Protein AF-A0AAW2BX42-F1 (afdb_monomer_lite)

Foldseek 3Di:
DDDDPPDPVDPPQPLVVLLVVLVVLVVCLLVVLVVCCVVVVDDSCCSRVPVSVVVSVVSNVVSVCPVVQAWDFDDDPDDDTDIDDDDDPPDDDDDDD

InterPro domains:
  IPR015590 Aldehyde dehydrogenase domain [PF00171] (18-97)
  IPR016161 Aldehyde/histidinol dehydrogenase [SSF53720] (16-97)
  IPR016162 Aldehyde dehydrogenase, N-terminal [G3DSA:3.40.605.10] (4-97)

pLDDT: mean 89.28, std 16.13, range [37.16, 98.69]

Organism: NCBI:txid425828

Radius of gyration: 19.65 Å; chains: 1; bounding box: 47×26×57 Å

Sequence (97 aa):
MGGTKKRWKTVDSFAGEIYRFADLLEKHRNEVAALETWDNGKPYEQAANVEIPLVIRTFRYYAGWADKINGLTVPADGPYHVQTLHEPIGVAGQLVP

Secondary structure (DSSP, 8-state):
----SSGGGS-TTHHHHHHHHHHHHHHTHHHHHHHHHHHH---HHHIIIIIHHHHHHHHHHHHHHTT-----EE--SSS--EE------S-------

Structure (mmCIF, N/CA/C/O backbone):
data_AF-A0AAW2BX42-F1
#
_entry.id   AF-A0AAW2BX42-F1
#
loop_
_atom_site.group_PDB
_atom_site.id
_atom_site.type_symbol
_atom_site.label_atom_id
_atom_site.label_alt_id
_atom_site.label_comp_id
_atom_site.label_asym_id
_atom_site.label_entity_id
_atom_site.label_seq_id
_atom_site.pdbx_PDB_ins_code
_atom_site.Cartn_x
_atom_site.Cartn_y
_atom_site.Cartn_z
_atom_site.occupancy
_atom_site.B_iso_or_equiv
_atom_site.auth_seq_id
_atom_site.auth_comp_id
_atom_site.auth_asym_id
_atom_site.auth_atom_id
_atom_site.pdbx_PDB_model_num
ATOM 1 N N . MET A 1 1 ? -30.895 -5.164 -13.348 1.00 37.16 1 MET A N 1
ATOM 2 C CA . MET A 1 1 ? -29.454 -4.858 -13.483 1.00 37.16 1 MET A CA 1
ATOM 3 C C . MET A 1 1 ? -28.964 -4.323 -12.148 1.00 37.16 1 MET A C 1
ATOM 5 O O . MET A 1 1 ? -29.109 -3.140 -11.879 1.00 37.16 1 MET A O 1
ATOM 9 N N . GLY A 1 2 ? -28.535 -5.204 -11.246 1.00 39.00 2 GLY A N 1
ATOM 10 C CA . GLY A 1 2 ? -28.281 -4.839 -9.855 1.00 39.00 2 GLY A CA 1
ATOM 11 C C . GLY A 1 2 ? -27.059 -5.549 -9.293 1.00 39.00 2 GLY A C 1
ATOM 12 O O . GLY A 1 2 ? -26.905 -6.747 -9.493 1.00 39.00 2 GLY A O 1
ATOM 13 N N . GLY A 1 3 ? -26.245 -4.792 -8.553 1.00 44.50 3 GLY A N 1
ATOM 14 C CA . GLY A 1 3 ? -25.411 -5.330 -7.479 1.00 44.50 3 GLY A CA 1
ATOM 15 C C . GLY A 1 3 ? -23.901 -5.382 -7.715 1.00 44.50 3 GLY A C 1
ATOM 16 O O . GLY A 1 3 ? -23.346 -6.464 -7.812 1.00 44.50 3 GLY A O 1
ATOM 17 N N . THR A 1 4 ? -23.203 -4.242 -7.654 1.00 46.78 4 THR A N 1
ATOM 18 C CA . THR A 1 4 ? -21.729 -4.218 -7.454 1.00 46.78 4 THR A CA 1
ATOM 19 C C . THR A 1 4 ? -21.247 -3.248 -6.369 1.00 46.78 4 THR A C 1
ATOM 21 O O . THR A 1 4 ? -20.049 -3.049 -6.210 1.00 46.78 4 THR A O 1
ATOM 24 N N . LYS A 1 5 ? -22.141 -2.672 -5.549 1.00 41.94 5 LYS A N 1
ATOM 25 C CA . LYS A 1 5 ? -21.758 -1.681 -4.516 1.00 41.94 5 LYS A CA 1
ATOM 26 C C . LYS A 1 5 ? -21.518 -2.223 -3.091 1.00 41.94 5 LYS A C 1
ATOM 28 O O . LYS A 1 5 ? -21.162 -1.438 -2.223 1.00 41.94 5 LYS A O 1
ATOM 33 N N . LYS A 1 6 ? -21.683 -3.524 -2.804 1.00 43.28 6 LYS A N 1
ATOM 34 C CA . LYS A 1 6 ? -21.682 -4.038 -1.407 1.00 43.28 6 LYS A CA 1
ATOM 35 C C . LYS A 1 6 ? -20.369 -4.636 -0.872 1.00 43.28 6 LYS A C 1
ATOM 37 O O . LYS A 1 6 ? -20.278 -4.844 0.332 1.00 43.28 6 LYS A O 1
ATOM 42 N N . ARG A 1 7 ? -19.353 -4.896 -1.704 1.00 53.81 7 ARG A N 1
ATOM 43 C CA . ARG A 1 7 ? -18.226 -5.773 -1.313 1.00 53.81 7 ARG A CA 1
ATOM 44 C C . ARG A 1 7 ? -17.228 -5.160 -0.314 1.00 53.81 7 ARG A C 1
ATOM 46 O O . ARG A 1 7 ? -16.640 -5.891 0.464 1.00 53.81 7 ARG A O 1
ATOM 53 N N . TRP A 1 8 ? -17.066 -3.837 -0.284 1.00 60.03 8 TRP A N 1
ATOM 54 C CA . TRP A 1 8 ? -15.987 -3.181 0.479 1.00 60.03 8 TRP A CA 1
ATOM 55 C C . TRP A 1 8 ? -16.254 -3.000 1.981 1.00 60.03 8 TRP A C 1
ATOM 57 O O . TRP A 1 8 ? -15.313 -2.803 2.734 1.00 60.03 8 TRP A O 1
ATOM 67 N N . LYS A 1 9 ? -17.513 -3.081 2.437 1.00 54.09 9 LYS A N 1
ATOM 68 C CA . LYS A 1 9 ? -17.863 -2.897 3.862 1.00 54.09 9 LYS A CA 1
ATOM 69 C C . LYS A 1 9 ? -17.762 -4.173 4.712 1.00 54.09 9 LYS A C 1
ATOM 71 O O . LYS A 1 9 ? -17.962 -4.097 5.913 1.00 54.09 9 LYS A O 1
ATOM 76 N N . THR A 1 10 ? -17.543 -5.335 4.093 1.00 52.66 10 THR A N 1
ATOM 77 C CA . THR A 1 10 ? -17.665 -6.666 4.735 1.00 52.66 10 THR A CA 1
ATOM 78 C C . THR A 1 10 ? -16.480 -7.588 4.440 1.00 52.66 10 THR A C 1
ATOM 80 O O . THR A 1 10 ? -16.571 -8.793 4.638 1.00 52.66 10 THR A O 1
ATOM 83 N N . VAL A 1 11 ? -15.366 -7.050 3.935 1.00 54.41 11 VAL A N 1
ATOM 84 C CA . VAL A 1 11 ? -14.167 -7.858 3.695 1.00 54.41 11 VAL A CA 1
ATOM 85 C C . VAL A 1 11 ? -13.350 -7.974 4.974 1.00 54.41 11 VAL A C 1
ATOM 87 O O . VAL A 1 11 ? -12.524 -7.116 5.267 1.00 54.41 11 VAL A O 1
ATOM 90 N N . ASP A 1 12 ? -13.513 -9.100 5.664 1.00 55.50 12 ASP A N 1
ATOM 91 C CA . ASP A 1 12 ? -12.586 -9.570 6.704 1.00 55.50 12 ASP A CA 1
ATOM 92 C C . ASP A 1 12 ? -11.143 -9.749 6.165 1.00 55.50 12 ASP A C 1
ATOM 94 O O . ASP A 1 12 ? -10.200 -9.916 6.932 1.00 55.50 12 ASP A O 1
ATOM 98 N N . SER A 1 13 ? -10.937 -9.691 4.838 1.00 63.62 13 SER A N 1
ATOM 99 C CA . SER A 1 13 ? -9.656 -9.937 4.159 1.00 63.62 13 SER A CA 1
ATOM 100 C C . SER A 1 13 ? -9.065 -8.740 3.392 1.00 63.62 13 SER A C 1
ATOM 102 O O . SER A 1 13 ? -8.274 -8.953 2.471 1.00 63.62 13 SER A O 1
ATOM 104 N N . PHE A 1 14 ? -9.386 -7.484 3.740 1.00 78.31 14 PHE A N 1
ATOM 105 C CA . PHE A 1 14 ? -8.821 -6.309 3.039 1.00 78.31 14 PHE A CA 1
ATOM 106 C C . PHE A 1 14 ? -7.278 -6.331 2.973 1.00 78.31 14 PHE A C 1
ATOM 108 O O . PHE A 1 14 ? -6.699 -6.050 1.924 1.00 78.31 14 PHE A O 1
ATOM 115 N N . ALA A 1 15 ? -6.617 -6.781 4.045 1.00 88.38 15 ALA A N 1
ATOM 116 C CA . ALA A 1 15 ? -5.172 -7.023 4.069 1.00 88.38 15 ALA A CA 1
ATOM 117 C C . ALA A 1 15 ? -4.711 -8.012 2.979 1.00 88.38 15 ALA A C 1
ATOM 119 O O . ALA A 1 15 ? -3.714 -7.775 2.299 1.00 88.38 15 ALA A O 1
ATOM 120 N N . GLY A 1 16 ? -5.455 -9.105 2.783 1.00 91.06 16 GLY A N 1
ATOM 121 C CA . GLY A 1 16 ? -5.142 -10.151 1.808 1.00 91.06 16 GLY A CA 1
ATOM 122 C C . GLY A 1 16 ? -5.169 -9.650 0.365 1.00 91.06 16 GLY A C 1
ATOM 123 O O . GLY A 1 16 ? -4.305 -10.019 -0.426 1.00 91.06 16 GLY A O 1
ATOM 124 N N . GLU A 1 17 ? -6.101 -8.757 0.027 1.00 92.19 17 GLU A N 1
ATOM 125 C CA . GLU A 1 17 ? -6.156 -8.157 -1.313 1.00 92.19 17 GLU A CA 1
ATOM 126 C C . GLU A 1 17 ? -4.983 -7.199 -1.567 1.00 92.19 17 GLU A C 1
ATOM 128 O O . GLU A 1 17 ? -4.428 -7.188 -2.666 1.00 92.19 17 GLU A O 1
ATOM 133 N N . ILE A 1 18 ? -4.544 -6.441 -0.553 1.00 95.12 18 ILE A N 1
ATOM 134 C CA . ILE A 1 18 ? -3.357 -5.581 -0.681 1.00 95.12 18 ILE A CA 1
ATOM 135 C C . ILE A 1 18 ? -2.083 -6.432 -0.802 1.00 95.12 18 ILE A C 1
ATOM 137 O O . ILE A 1 18 ? -1.225 -6.131 -1.633 1.00 95.12 18 ILE A O 1
ATOM 141 N N . TYR A 1 19 ? -1.961 -7.521 -0.033 1.00 96.56 19 TYR A N 1
ATOM 142 C CA . TYR A 1 19 ? -0.844 -8.458 -0.191 1.00 96.56 19 TYR A CA 1
ATOM 143 C C . TYR A 1 19 ? -0.814 -9.069 -1.590 1.00 96.56 19 TYR A C 1
ATOM 145 O O . TYR A 1 19 ? 0.228 -9.047 -2.243 1.00 96.56 19 TYR A O 1
ATOM 153 N N . ARG A 1 20 ? -1.968 -9.516 -2.093 1.00 96.38 20 ARG A N 1
ATOM 154 C CA . ARG A 1 20 ? -2.096 -10.038 -3.454 1.00 96.38 20 ARG A CA 1
ATOM 155 C C . ARG A 1 20 ? -1.710 -8.999 -4.508 1.00 96.38 20 ARG A C 1
ATOM 157 O O . ARG A 1 20 ? -1.069 -9.351 -5.496 1.00 96.38 20 ARG A O 1
ATOM 164 N N . PHE A 1 21 ? -2.083 -7.733 -4.321 1.00 97.19 21 PHE A N 1
ATOM 165 C CA . PHE A 1 21 ? -1.662 -6.650 -5.210 1.00 97.19 21 PHE A CA 1
ATOM 166 C C . PHE A 1 21 ? -0.136 -6.490 -5.220 1.00 97.19 21 PHE A C 1
ATOM 168 O O . PHE A 1 21 ? 0.460 -6.423 -6.293 1.00 97.19 21 PHE A O 1
ATOM 175 N N . ALA A 1 22 ? 0.503 -6.497 -4.048 1.00 98.25 22 ALA A N 1
ATOM 176 C CA . ALA A 1 22 ? 1.959 -6.425 -3.948 1.00 98.25 22 ALA A CA 1
ATOM 177 C C . ALA A 1 22 ? 2.653 -7.625 -4.619 1.00 98.25 22 ALA A C 1
ATOM 179 O O . ALA A 1 22 ? 3.648 -7.431 -5.314 1.00 98.25 22 ALA A O 1
ATOM 180 N N . ASP A 1 23 ? 2.111 -8.839 -4.473 1.00 98.44 23 ASP A N 1
ATOM 181 C CA . ASP A 1 23 ? 2.638 -10.044 -5.130 1.00 98.44 23 ASP A CA 1
ATOM 182 C C . ASP A 1 23 ? 2.544 -9.953 -6.661 1.00 98.44 23 ASP A C 1
ATOM 184 O O . ASP A 1 23 ? 3.468 -10.344 -7.376 1.00 98.44 23 ASP A O 1
ATOM 188 N N . LEU A 1 24 ? 1.440 -9.410 -7.186 1.00 98.50 24 LEU A N 1
ATOM 189 C CA . LEU A 1 24 ? 1.282 -9.175 -8.622 1.00 98.50 24 LEU A CA 1
ATOM 190 C C . LEU A 1 24 ? 2.242 -8.093 -9.122 1.00 98.50 24 LEU A C 1
ATOM 192 O O . LEU A 1 24 ? 2.869 -8.273 -10.164 1.00 98.50 24 LEU A O 1
ATOM 196 N N . LEU A 1 25 ? 2.402 -7.002 -8.373 1.00 98.12 25 LEU A N 1
ATOM 197 C CA . LEU A 1 25 ? 3.345 -5.945 -8.722 1.00 98.12 25 LEU A CA 1
ATOM 198 C C . LEU A 1 25 ? 4.785 -6.475 -8.764 1.00 98.12 25 LEU A C 1
ATOM 200 O O . LEU A 1 25 ? 5.527 -6.180 -9.696 1.00 98.12 25 LEU A O 1
ATOM 204 N N . GLU A 1 26 ? 5.161 -7.312 -7.797 1.00 98.38 26 GLU A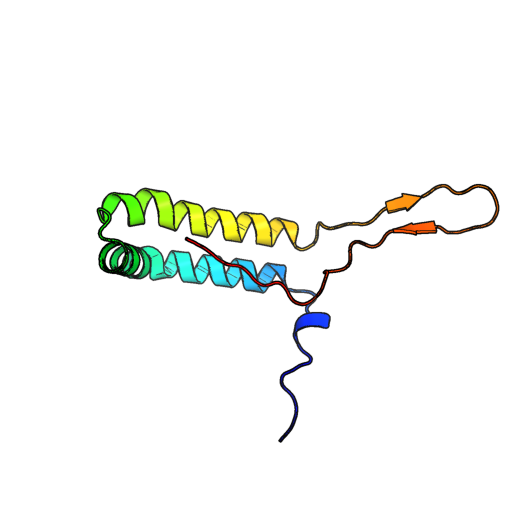 N 1
ATOM 205 C CA . GLU A 1 26 ? 6.471 -7.960 -7.752 1.00 98.38 26 GLU A CA 1
ATOM 206 C C . GLU A 1 26 ? 6.678 -8.938 -8.913 1.00 98.38 26 GLU A C 1
ATOM 208 O O . GLU A 1 26 ? 7.726 -8.910 -9.563 1.00 98.38 26 GLU A O 1
ATOM 213 N N . LYS A 1 27 ? 5.663 -9.749 -9.234 1.00 98.69 27 LYS A N 1
ATOM 214 C CA . LYS A 1 27 ? 5.684 -10.656 -10.389 1.00 98.69 27 LYS A CA 1
ATOM 215 C C . LYS A 1 27 ? 5.921 -9.909 -11.708 1.00 98.69 27 LYS A C 1
ATOM 217 O O . LYS A 1 27 ? 6.636 -10.418 -12.566 1.00 98.69 27 LYS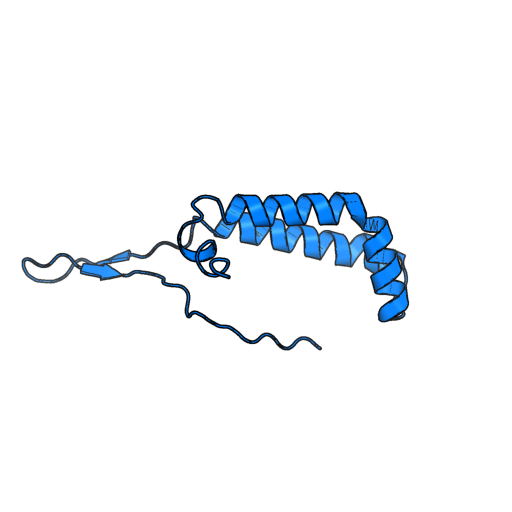 A O 1
ATOM 222 N N . HIS A 1 28 ? 5.341 -8.719 -11.859 1.00 98.44 28 HIS A N 1
ATOM 223 C CA . HIS A 1 28 ? 5.408 -7.906 -13.079 1.00 98.44 28 HIS A CA 1
ATOM 224 C C . HIS A 1 28 ? 6.432 -6.757 -13.002 1.00 98.44 28 HIS A C 1
ATOM 226 O O . HIS A 1 28 ? 6.435 -5.867 -13.850 1.00 98.44 28 HIS A O 1
ATOM 232 N N . ARG A 1 29 ? 7.342 -6.765 -12.017 1.00 98.00 29 ARG A N 1
ATOM 233 C CA . ARG A 1 29 ? 8.202 -5.613 -11.682 1.00 98.00 29 ARG A CA 1
ATOM 234 C C . ARG A 1 29 ? 9.002 -5.025 -12.852 1.00 98.00 29 ARG A C 1
ATOM 236 O O . ARG A 1 29 ? 9.158 -3.813 -12.919 1.00 98.00 29 ARG A O 1
ATOM 243 N N . ASN A 1 30 ? 9.491 -5.861 -13.771 1.00 97.88 30 ASN A N 1
ATOM 244 C CA . ASN A 1 30 ? 10.296 -5.405 -14.910 1.00 97.88 30 ASN A CA 1
ATOM 245 C C . ASN A 1 30 ? 9.433 -4.669 -15.946 1.00 97.88 30 ASN A C 1
ATOM 247 O O . ASN A 1 30 ? 9.856 -3.658 -16.496 1.00 97.88 30 ASN A O 1
ATOM 251 N N . GLU A 1 31 ? 8.215 -5.162 -16.188 1.00 98.25 31 GLU A N 1
ATOM 252 C CA . GLU A 1 31 ? 7.254 -4.531 -17.100 1.00 98.25 31 GLU A CA 1
ATOM 253 C C . GLU A 1 31 ? 6.819 -3.174 -16.544 1.00 98.25 31 GLU A C 1
ATOM 255 O O . GLU A 1 31 ? 6.831 -2.178 -17.263 1.00 98.25 31 GLU A O 1
ATOM 260 N N . VAL A 1 32 ? 6.515 -3.111 -15.243 1.00 98.12 32 VAL A N 1
ATOM 261 C CA . VAL A 1 32 ? 6.131 -1.853 -14.589 1.00 98.12 32 VAL A CA 1
ATOM 262 C C . VAL A 1 32 ? 7.295 -0.860 -14.557 1.00 98.12 32 VAL A C 1
ATOM 264 O O . VAL A 1 32 ? 7.085 0.311 -14.847 1.00 98.12 32 VAL A O 1
ATOM 267 N N . ALA A 1 33 ? 8.526 -1.306 -14.289 1.00 98.31 33 ALA A N 1
ATOM 268 C CA . ALA A 1 33 ? 9.703 -0.435 -14.341 1.00 98.31 33 ALA A CA 1
ATOM 269 C C . ALA A 1 33 ? 9.953 0.133 -15.749 1.00 98.31 33 ALA A C 1
ATOM 271 O O . ALA A 1 33 ? 10.299 1.303 -15.888 1.00 98.31 33 ALA A O 1
ATOM 272 N N . ALA A 1 34 ? 9.755 -0.671 -16.799 1.00 98.31 34 ALA A N 1
ATOM 273 C CA . ALA A 1 34 ? 9.888 -0.205 -18.177 1.00 98.31 34 ALA A CA 1
ATOM 274 C C . ALA A 1 34 ? 8.826 0.848 -18.526 1.00 98.31 34 ALA A C 1
ATOM 276 O O . ALA A 1 34 ? 9.162 1.878 -19.109 1.00 98.31 34 ALA A O 1
ATOM 277 N N . LEU A 1 35 ? 7.570 0.615 -18.127 1.00 97.94 35 LEU A N 1
ATOM 278 C CA . LEU A 1 35 ? 6.480 1.577 -18.306 1.00 97.94 35 LEU A CA 1
ATOM 279 C C . LEU A 1 35 ? 6.754 2.887 -17.561 1.00 97.94 35 LEU A C 1
ATOM 281 O O . LEU A 1 35 ? 6.627 3.952 -18.153 1.00 97.94 35 LEU A O 1
ATOM 285 N N . GLU A 1 36 ? 7.200 2.809 -16.307 1.00 97.06 36 GLU A N 1
ATOM 286 C CA . GLU A 1 36 ? 7.558 3.978 -15.497 1.00 97.06 36 GLU A CA 1
ATOM 287 C C . GLU A 1 36 ? 8.677 4.799 -16.154 1.00 97.06 36 GLU A C 1
ATOM 289 O O . GLU A 1 36 ? 8.615 6.026 -16.206 1.00 97.06 36 GLU A O 1
ATOM 294 N N . THR A 1 37 ? 9.689 4.130 -16.709 1.00 98.00 37 THR A N 1
ATOM 295 C CA . THR A 1 37 ? 10.763 4.780 -17.469 1.00 98.00 37 THR A CA 1
ATOM 296 C C . THR A 1 37 ? 10.267 5.427 -18.755 1.00 98.00 37 THR A C 1
ATOM 298 O O . THR A 1 37 ? 10.725 6.519 -19.087 1.00 98.00 37 THR A O 1
ATOM 301 N N . TRP A 1 38 ? 9.355 4.790 -19.487 1.00 97.56 38 TRP A N 1
ATOM 302 C CA . TRP A 1 38 ? 8.812 5.359 -20.722 1.00 97.56 38 TRP A CA 1
ATOM 303 C C . TRP A 1 38 ? 7.916 6.565 -20.475 1.00 97.56 38 TRP A C 1
ATOM 305 O O . TRP A 1 38 ? 7.983 7.519 -21.245 1.00 97.56 38 TRP A O 1
ATOM 315 N N . ASP A 1 39 ? 7.116 6.532 -19.414 1.00 95.81 39 ASP A N 1
ATOM 316 C CA . ASP A 1 39 ? 6.184 7.608 -19.084 1.00 95.81 39 ASP A CA 1
ATOM 317 C C . ASP A 1 39 ? 6.903 8.815 -18.459 1.00 95.81 39 ASP A C 1
ATOM 319 O O . ASP A 1 39 ? 6.713 9.953 -18.882 1.00 95.81 39 ASP A O 1
ATOM 323 N N . ASN A 1 40 ? 7.811 8.574 -17.505 1.00 93.00 40 ASN A N 1
ATOM 324 C CA . ASN A 1 40 ? 8.491 9.642 -16.762 1.00 93.00 40 ASN A CA 1
ATOM 325 C C . ASN A 1 40 ? 9.870 10.035 -17.319 1.00 93.00 40 ASN A C 1
ATOM 327 O O . ASN A 1 40 ? 10.463 11.014 -16.865 1.00 93.00 40 ASN A O 1
ATOM 331 N N . GLY A 1 41 ? 10.442 9.262 -18.246 1.00 94.75 41 GLY A N 1
ATOM 332 C CA . GLY A 1 41 ? 11.769 9.521 -18.823 1.00 94.75 41 GLY A CA 1
ATOM 333 C C . GLY A 1 41 ? 12.955 9.251 -17.884 1.00 94.75 41 GLY A C 1
ATOM 334 O O . GLY A 1 41 ? 14.088 9.624 -18.199 1.00 94.75 41 GLY A O 1
ATOM 335 N N . LYS A 1 42 ? 12.730 8.612 -16.729 1.00 95.38 42 LYS A N 1
ATOM 336 C CA . LYS A 1 42 ? 13.787 8.283 -15.756 1.00 95.38 42 LYS A CA 1
ATOM 337 C C . LYS A 1 42 ? 14.601 7.052 -16.183 1.00 95.38 42 LYS A C 1
ATOM 339 O O . LYS A 1 42 ? 14.049 6.162 -16.832 1.00 95.38 42 LYS A O 1
ATOM 344 N N . PRO A 1 43 ? 15.880 6.920 -15.780 1.00 98.06 43 PRO A N 1
ATOM 345 C CA . PRO A 1 43 ? 16.667 5.725 -16.079 1.00 98.06 43 PRO A CA 1
ATOM 346 C C . PRO A 1 43 ? 15.996 4.441 -15.572 1.00 98.06 43 PRO A C 1
ATOM 348 O O . PRO A 1 43 ? 15.537 4.393 -14.431 1.00 98.06 43 PRO A O 1
ATOM 351 N N . TYR A 1 44 ? 16.006 3.382 -16.388 1.00 98.12 44 TYR A N 1
ATOM 352 C CA . TYR A 1 44 ? 15.411 2.086 -16.028 1.00 98.12 44 TYR A CA 1
ATOM 353 C C . TYR A 1 44 ? 15.941 1.540 -14.701 1.00 98.12 44 TYR A C 1
ATOM 355 O O . TYR A 1 44 ? 15.166 1.084 -13.868 1.00 98.12 44 TYR A O 1
ATOM 363 N N . GLU A 1 45 ? 17.247 1.659 -14.456 1.00 98.06 45 GLU A N 1
ATOM 364 C CA . GLU A 1 45 ? 17.865 1.205 -13.206 1.00 98.06 45 GLU A CA 1
ATOM 365 C C . GLU A 1 45 ? 17.302 1.925 -11.970 1.00 98.06 45 GLU A C 1
ATOM 367 O O . GLU A 1 45 ? 17.194 1.318 -10.905 1.00 98.06 45 GLU A O 1
ATOM 372 N N . GLN A 1 46 ? 16.904 3.197 -12.096 1.00 98.12 46 GLN A N 1
ATOM 373 C CA . GLN A 1 46 ? 16.257 3.928 -11.004 1.00 98.12 46 GLN A CA 1
ATOM 374 C C . GLN A 1 46 ? 14.851 3.373 -10.740 1.00 98.12 46 GLN A C 1
ATOM 376 O O . GLN A 1 46 ? 14.521 3.064 -9.593 1.00 98.12 46 GLN A O 1
ATOM 381 N N . ALA A 1 47 ? 14.045 3.194 -11.790 1.00 98.00 47 ALA A N 1
ATOM 382 C CA . ALA A 1 47 ? 12.706 2.623 -11.665 1.00 98.00 47 ALA A CA 1
ATOM 383 C C . ALA A 1 47 ? 12.764 1.195 -11.083 1.00 98.00 47 ALA A C 1
ATOM 385 O O . ALA A 1 47 ? 12.119 0.890 -10.078 1.00 98.00 47 ALA A O 1
ATOM 386 N N . ALA A 1 48 ? 13.596 0.332 -11.669 1.00 98.00 48 ALA A N 1
ATOM 387 C CA . ALA A 1 48 ? 13.667 -1.092 -11.361 1.00 98.00 48 ALA A CA 1
ATOM 388 C C . ALA A 1 48 ? 14.272 -1.402 -9.985 1.00 98.00 48 ALA A C 1
ATOM 390 O O . ALA A 1 48 ? 13.780 -2.299 -9.297 1.00 98.00 48 ALA A O 1
ATOM 391 N N . ASN A 1 49 ? 15.318 -0.679 -9.568 1.00 98.00 49 ASN A N 1
ATOM 392 C CA . ASN A 1 49 ? 16.064 -1.027 -8.352 1.00 98.00 49 ASN A CA 1
ATOM 393 C C . ASN A 1 49 ? 15.697 -0.177 -7.133 1.00 98.00 49 ASN A C 1
ATOM 395 O O . ASN A 1 49 ? 16.036 -0.559 -6.012 1.00 98.00 49 ASN A O 1
ATOM 399 N N . VAL A 1 50 ? 15.017 0.957 -7.321 1.00 97.94 50 VAL A N 1
ATOM 400 C CA . VAL A 1 50 ? 14.681 1.871 -6.220 1.00 97.94 50 VAL A CA 1
ATOM 401 C C . VAL A 1 50 ? 13.175 2.000 -6.062 1.00 97.94 50 VAL A C 1
ATOM 403 O O . VAL A 1 50 ? 12.631 1.655 -5.012 1.00 97.94 50 VAL A O 1
ATOM 406 N N . GLU A 1 51 ? 12.489 2.467 -7.099 1.00 97.50 51 GLU A N 1
ATOM 407 C CA . GLU A 1 51 ? 11.097 2.901 -6.984 1.00 97.50 51 GLU A CA 1
ATOM 408 C C . GLU A 1 51 ? 10.120 1.728 -6.926 1.00 97.50 51 GLU A C 1
ATOM 410 O O . GLU A 1 51 ? 9.353 1.628 -5.970 1.00 97.50 51 GLU A O 1
ATOM 415 N N . ILE A 1 52 ? 10.180 0.786 -7.873 1.00 98.12 52 ILE A N 1
ATOM 416 C CA . ILE A 1 52 ? 9.292 -0.386 -7.860 1.00 98.12 52 ILE A CA 1
ATOM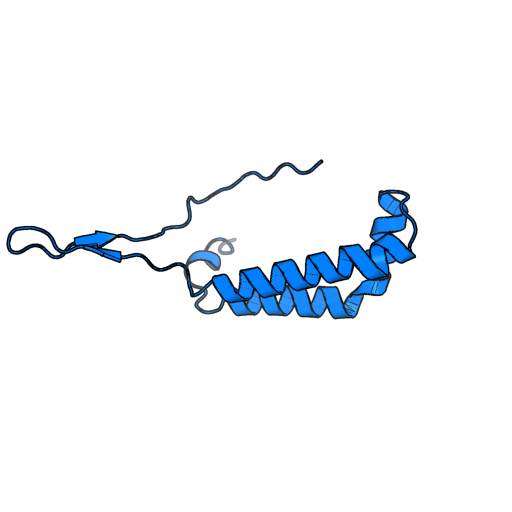 417 C C . ILE A 1 52 ? 9.463 -1.215 -6.572 1.00 98.12 52 ILE A C 1
ATOM 419 O O . ILE A 1 52 ? 8.452 -1.528 -5.931 1.00 98.12 52 ILE A O 1
ATOM 423 N N . PRO A 1 53 ? 10.691 -1.500 -6.088 1.00 98.38 53 PRO A N 1
ATOM 424 C CA . PRO A 1 53 ? 10.877 -2.132 -4.784 1.00 98.38 53 PRO A CA 1
ATOM 425 C C . PRO A 1 53 ? 10.300 -1.316 -3.619 1.00 98.38 53 PRO A C 1
ATOM 427 O O . PRO A 1 53 ? 9.764 -1.889 -2.666 1.00 98.38 53 PRO A O 1
ATOM 430 N N . LEU A 1 54 ? 10.383 0.018 -3.662 1.00 98.31 54 LEU A N 1
ATOM 431 C CA . LEU A 1 54 ? 9.791 0.884 -2.641 1.00 98.31 54 LEU A CA 1
ATOM 432 C C . LEU A 1 54 ? 8.259 0.808 -2.649 1.00 98.31 54 LEU A C 1
ATOM 434 O O . LEU A 1 54 ? 7.658 0.689 -1.578 1.00 98.31 54 LEU A O 1
ATOM 438 N N . VAL A 1 55 ? 7.631 0.816 -3.825 1.00 98.00 55 VAL A N 1
ATOM 439 C CA . VAL A 1 55 ? 6.173 0.707 -3.972 1.00 98.00 55 VAL A CA 1
ATOM 440 C C . VAL A 1 55 ? 5.683 -0.639 -3.436 1.00 98.00 55 VAL A C 1
ATOM 442 O O . VAL A 1 55 ? 4.781 -0.669 -2.598 1.00 98.00 55 VAL A O 1
ATOM 445 N N . ILE A 1 56 ? 6.327 -1.748 -3.820 1.00 98.62 56 ILE A N 1
ATOM 446 C CA . ILE A 1 56 ? 5.986 -3.093 -3.321 1.00 98.62 56 ILE A CA 1
ATOM 447 C C . ILE A 1 56 ? 6.052 -3.133 -1.790 1.00 98.62 56 ILE A C 1
ATOM 449 O O . ILE A 1 56 ? 5.102 -3.569 -1.134 1.00 98.62 56 ILE A O 1
ATOM 453 N N . ARG A 1 57 ? 7.147 -2.636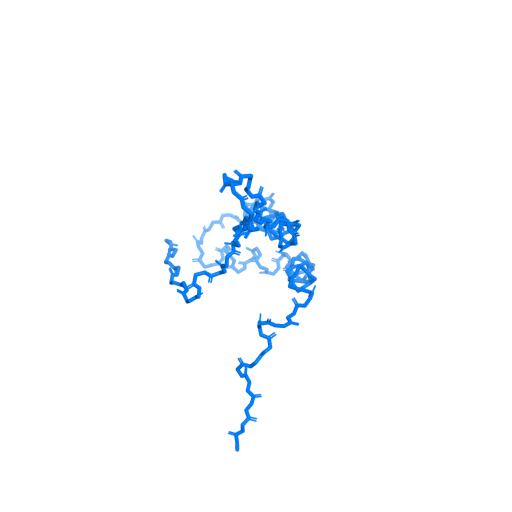 -1.195 1.00 98.38 57 ARG A N 1
ATOM 454 C CA . ARG A 1 57 ? 7.292 -2.590 0.269 1.00 98.38 57 ARG A CA 1
ATOM 455 C C . ARG A 1 57 ? 6.224 -1.726 0.930 1.00 98.38 57 ARG A C 1
ATOM 457 O O . ARG A 1 57 ? 5.695 -2.122 1.964 1.00 98.38 57 ARG A O 1
ATOM 464 N N . THR A 1 58 ? 5.886 -0.588 0.332 1.00 98.38 58 THR A N 1
ATOM 465 C CA . THR A 1 58 ? 4.851 0.321 0.840 1.00 98.38 58 THR A CA 1
ATOM 466 C C . THR A 1 58 ? 3.495 -0.376 0.918 1.00 98.38 58 THR A C 1
ATOM 468 O O . THR A 1 58 ? 2.849 -0.347 1.965 1.00 98.38 58 THR A O 1
ATOM 471 N N . PHE A 1 59 ? 3.087 -1.081 -0.139 1.00 98.12 59 PHE A N 1
ATOM 472 C CA . PHE A 1 59 ? 1.832 -1.834 -0.116 1.00 98.12 59 PHE A CA 1
ATOM 473 C C . PHE A 1 59 ? 1.853 -2.973 0.906 1.00 98.12 59 PHE A C 1
ATOM 475 O O . PHE A 1 59 ? 0.894 -3.119 1.660 1.00 98.12 59 PHE A O 1
ATOM 482 N N . ARG A 1 60 ? 2.951 -3.735 1.011 1.00 98.00 60 ARG A N 1
ATOM 483 C CA . ARG A 1 60 ? 3.078 -4.789 2.037 1.00 98.00 60 ARG A CA 1
ATOM 484 C C . ARG A 1 60 ? 3.008 -4.227 3.462 1.00 98.00 60 ARG A C 1
ATOM 486 O O . ARG A 1 60 ? 2.404 -4.854 4.330 1.00 98.00 60 ARG A O 1
ATOM 493 N N . TYR A 1 61 ? 3.595 -3.055 3.700 1.00 97.50 61 TYR A N 1
ATOM 494 C CA . TYR A 1 61 ? 3.534 -2.372 4.991 1.00 97.50 61 TYR A CA 1
ATOM 495 C C . TYR A 1 61 ? 2.095 -1.987 5.357 1.00 97.50 61 TYR A C 1
ATOM 497 O O . TYR A 1 61 ? 1.630 -2.323 6.444 1.00 97.50 61 TYR A O 1
ATOM 505 N N . TYR A 1 62 ? 1.362 -1.346 4.440 1.00 96.12 62 TYR A N 1
ATOM 506 C CA . TYR A 1 62 ? -0.025 -0.948 4.697 1.00 96.12 62 TYR A CA 1
ATOM 507 C C . TYR A 1 62 ? -0.996 -2.132 4.748 1.00 96.12 62 TYR A C 1
ATOM 509 O O . TYR A 1 62 ? -1.941 -2.094 5.533 1.00 96.12 62 TYR A O 1
ATOM 517 N N . ALA A 1 63 ? -0.736 -3.213 4.006 1.00 94.44 63 ALA A N 1
ATOM 518 C CA . ALA A 1 63 ? -1.458 -4.474 4.175 1.00 94.44 63 ALA A CA 1
ATOM 519 C C . ALA A 1 63 ? -1.339 -4.986 5.618 1.00 94.44 63 ALA A C 1
ATOM 521 O O . ALA A 1 63 ? -2.335 -5.375 6.221 1.00 94.44 63 ALA A O 1
ATOM 522 N N . GLY A 1 64 ? -0.134 -4.905 6.193 1.00 93.75 64 GLY A N 1
ATOM 523 C CA . GLY A 1 64 ? 0.124 -5.264 7.585 1.00 93.75 64 GLY A CA 1
ATOM 524 C C . GLY A 1 64 ? -0.537 -4.339 8.608 1.00 93.75 64 GLY A C 1
ATOM 525 O O . GLY A 1 64 ? -0.694 -4.752 9.750 1.00 93.75 64 GLY A O 1
ATOM 526 N N . TRP A 1 65 ? -0.932 -3.121 8.233 1.00 94.25 65 TRP A N 1
ATOM 527 C CA . TRP A 1 65 ? -1.654 -2.188 9.106 1.00 94.25 65 TRP A CA 1
ATOM 528 C C . TRP A 1 65 ? -3.174 -2.341 9.057 1.00 94.25 65 TRP A C 1
ATOM 530 O O . TRP A 1 65 ? -3.847 -1.873 9.972 1.00 94.25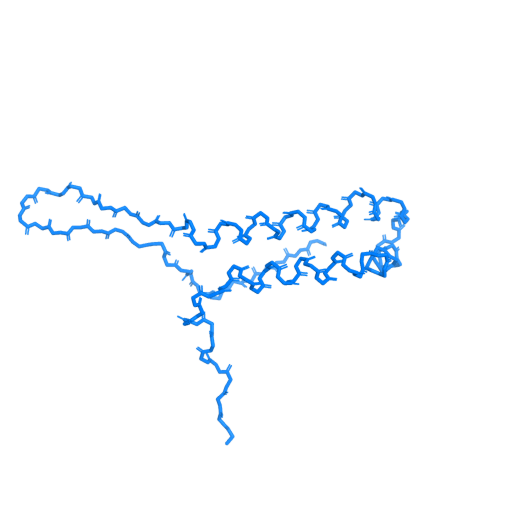 65 TRP A O 1
ATOM 540 N N . ALA A 1 66 ? -3.719 -2.972 8.017 1.00 90.62 66 ALA A N 1
ATOM 541 C CA . ALA A 1 66 ? -5.154 -2.984 7.741 1.00 90.62 66 ALA A CA 1
ATOM 542 C C . ALA A 1 66 ? -6.015 -3.566 8.882 1.00 90.62 66 ALA A C 1
ATOM 544 O O . ALA A 1 66 ? -7.153 -3.143 9.052 1.00 90.62 66 ALA A O 1
ATOM 545 N N . ASP A 1 67 ? -5.474 -4.488 9.681 1.00 88.12 67 ASP A N 1
ATOM 546 C CA . ASP A 1 67 ? -6.116 -5.120 10.844 1.00 88.12 67 ASP A CA 1
ATOM 547 C C . ASP A 1 67 ? -5.654 -4.538 12.198 1.00 88.12 67 ASP A C 1
ATOM 549 O O . ASP A 1 67 ? -6.025 -5.039 13.256 1.00 88.12 67 ASP A O 1
ATOM 553 N N . LYS A 1 68 ? -4.820 -3.490 12.185 1.00 90.75 68 LYS A N 1
ATOM 554 C CA . LYS A 1 68 ? -4.192 -2.903 13.386 1.00 90.75 68 LYS A CA 1
ATOM 555 C C . LYS A 1 68 ? -4.685 -1.493 13.706 1.00 90.75 68 LYS A C 1
ATOM 557 O O . LYS A 1 68 ? -4.168 -0.848 14.619 1.00 90.75 68 LYS A O 1
ATOM 562 N N . ILE A 1 69 ? -5.699 -1.014 12.990 1.00 90.94 69 ILE A N 1
ATOM 563 C CA . ILE A 1 69 ? -6.341 0.279 13.240 1.00 90.94 69 ILE A CA 1
ATOM 564 C C . ILE A 1 69 ? -7.399 0.088 14.334 1.00 90.94 69 ILE A C 1
ATOM 566 O O . ILE A 1 69 ? -8.582 -0.096 14.066 1.00 90.94 69 ILE A O 1
ATOM 570 N N . ASN A 1 70 ? -6.944 0.105 15.585 1.00 92.50 70 ASN A N 1
ATOM 571 C CA . ASN A 1 70 ? -7.789 -0.126 16.754 1.00 92.50 70 ASN A CA 1
ATOM 572 C C . ASN A 1 70 ? -8.226 1.192 17.398 1.00 92.50 70 ASN A C 1
ATOM 574 O O . ASN A 1 70 ? -7.459 2.155 17.431 1.00 92.50 70 ASN A O 1
ATOM 578 N N . GLY A 1 71 ? -9.450 1.216 17.924 1.00 93.88 71 GLY A N 1
ATOM 579 C CA . GLY A 1 71 ? -9.916 2.261 18.831 1.00 93.88 71 GLY A CA 1
ATOM 580 C C . GLY A 1 71 ? -9.475 2.014 20.277 1.00 93.88 71 GLY A C 1
ATOM 581 O O . GLY A 1 71 ? -8.654 1.141 20.556 1.00 93.88 71 GLY A O 1
ATOM 582 N N . LEU A 1 72 ? -10.031 2.781 21.211 1.00 96.25 72 LEU A N 1
ATOM 583 C CA . LEU A 1 72 ? -9.700 2.725 22.634 1.00 96.25 72 LEU A CA 1
ATOM 584 C C . LEU A 1 72 ? -10.951 2.464 23.466 1.00 96.25 72 LEU A C 1
ATOM 586 O O . LEU A 1 72 ? -12.028 2.960 23.153 1.00 96.25 72 LEU A O 1
ATOM 590 N N . THR A 1 73 ? -10.798 1.746 24.575 1.00 96.75 73 THR A N 1
ATOM 591 C CA . THR A 1 73 ? -11.788 1.755 25.661 1.00 96.75 73 THR A CA 1
ATOM 592 C C . THR A 1 73 ? -11.372 2.818 26.669 1.00 96.75 73 THR A C 1
ATOM 594 O O . THR A 1 73 ? -10.241 2.791 27.156 1.00 96.75 73 THR A O 1
ATOM 597 N N . VAL A 1 74 ? -12.258 3.771 26.957 1.00 95.62 74 VAL A N 1
ATOM 598 C CA . VAL A 1 74 ? -11.954 4.929 27.807 1.00 95.62 74 VAL A CA 1
ATOM 599 C C . VAL A 1 74 ? -12.578 4.721 29.189 1.00 95.62 74 VAL A C 1
ATOM 601 O O . VAL A 1 74 ? -13.785 4.483 29.268 1.00 95.62 74 VAL A O 1
ATOM 604 N N . PRO A 1 75 ? -11.801 4.822 30.283 1.00 93.94 75 PRO A N 1
ATOM 605 C CA . PRO A 1 75 ? -12.367 4.824 31.624 1.00 93.94 75 PRO A CA 1
ATOM 606 C C . PRO A 1 75 ? -13.113 6.144 31.842 1.00 93.94 75 PRO A C 1
ATOM 608 O O . PRO A 1 75 ? -12.501 7.209 31.892 1.00 93.94 75 PRO A O 1
ATOM 611 N N . ALA A 1 76 ? -14.438 6.068 31.925 1.00 92.56 76 ALA A N 1
ATOM 612 C CA . ALA A 1 76 ? -15.302 7.213 32.178 1.00 92.56 76 ALA A CA 1
ATOM 613 C C . ALA A 1 76 ? -15.827 7.184 33.617 1.00 92.56 76 ALA A C 1
ATOM 615 O O . ALA A 1 76 ? -16.046 6.112 34.183 1.00 92.56 76 ALA A O 1
ATOM 616 N N . ASP A 1 77 ? -16.058 8.363 34.191 1.00 94.50 77 ASP A N 1
ATOM 617 C CA . ASP A 1 77 ? -16.697 8.480 35.499 1.00 94.50 77 ASP A CA 1
ATOM 618 C C . ASP A 1 77 ? -18.160 8.006 35.429 1.00 94.50 77 ASP A C 1
ATOM 620 O O . ASP A 1 77 ? -18.917 8.390 34.534 1.00 94.50 77 ASP A O 1
ATOM 624 N N . GLY A 1 78 ? -18.583 7.198 36.405 1.00 93.12 78 GLY A N 1
ATOM 625 C CA . GLY A 1 78 ? -19.944 6.657 36.486 1.00 93.12 78 GLY A CA 1
ATOM 626 C C . GLY A 1 78 ? -20.150 5.332 35.730 1.00 93.12 78 GLY A C 1
ATOM 627 O O . GLY A 1 78 ? -19.200 4.729 35.237 1.00 93.12 78 GLY A O 1
ATOM 628 N N . PRO A 1 79 ? -21.394 4.818 35.664 1.00 93.44 79 PRO A N 1
ATOM 629 C CA . PRO A 1 79 ? -21.689 3.488 35.127 1.00 93.44 79 PRO A CA 1
ATOM 630 C C . PRO A 1 79 ? -21.828 3.494 33.594 1.00 93.44 79 PRO A C 1
ATOM 632 O O . PRO A 1 79 ? -22.833 3.031 33.054 1.00 93.44 79 PRO A O 1
ATOM 635 N N . TYR A 1 80 ? -20.834 4.031 32.883 1.00 95.62 80 TYR A N 1
ATOM 636 C CA . TYR A 1 80 ? -20.840 4.123 31.421 1.00 95.62 80 TYR A CA 1
ATOM 637 C C . TYR A 1 80 ? -19.749 3.253 30.795 1.00 95.62 80 TYR A C 1
ATOM 639 O O . TYR A 1 80 ? -18.617 3.207 31.268 1.00 95.62 80 TYR A O 1
ATOM 647 N N . HIS A 1 81 ? -20.083 2.597 29.683 1.00 95.06 81 HIS A N 1
ATOM 648 C CA . HIS A 1 81 ? -19.101 1.976 28.801 1.00 95.06 81 HIS A CA 1
ATOM 649 C C . HIS A 1 81 ? -18.805 2.931 27.645 1.00 95.06 81 HIS A C 1
ATOM 651 O O . HIS A 1 81 ? -19.706 3.267 26.875 1.00 95.06 81 HIS A O 1
ATOM 657 N N . VAL A 1 82 ? -17.551 3.370 27.532 1.00 96.56 82 VAL A N 1
ATOM 658 C CA . VAL A 1 82 ? -17.114 4.305 26.492 1.00 96.56 82 VAL A CA 1
ATOM 659 C C . VAL A 1 82 ? -16.020 3.657 25.658 1.00 96.56 82 VAL A C 1
ATOM 661 O O . VAL A 1 82 ? -14.993 3.220 26.178 1.00 96.56 82 VAL A O 1
ATOM 664 N N . GLN A 1 83 ? -16.236 3.633 24.347 1.00 97.06 83 GLN A N 1
ATOM 665 C CA . GLN A 1 83 ? -15.267 3.163 23.367 1.00 97.06 83 GLN A CA 1
ATOM 666 C C . GLN A 1 83 ? -15.177 4.141 22.199 1.00 97.06 83 GLN A C 1
ATOM 668 O O . GLN A 1 83 ? -16.172 4.762 21.818 1.00 97.06 83 GLN A O 1
ATOM 673 N N . THR A 1 84 ? -13.988 4.267 21.624 1.00 96.50 84 THR A N 1
ATOM 674 C CA . THR A 1 84 ? -13.762 4.990 20.375 1.00 96.50 84 THR A CA 1
ATOM 675 C C . THR A 1 84 ? -13.628 3.994 19.234 1.00 96.50 84 THR A C 1
ATOM 677 O O . THR A 1 84 ? -13.133 2.883 19.417 1.00 96.50 84 THR A O 1
ATOM 680 N N . LEU A 1 85 ? -14.075 4.391 18.047 1.00 93.88 85 LEU A N 1
ATOM 681 C CA . LEU A 1 85 ? -13.908 3.630 16.815 1.00 93.88 85 LEU A CA 1
ATOM 682 C C . LEU A 1 85 ? -13.127 4.490 15.824 1.00 93.88 85 LEU A C 1
ATOM 684 O O . LEU A 1 85 ? -13.370 5.690 15.708 1.00 93.88 85 LEU A O 1
ATOM 688 N N . HIS A 1 86 ? -12.196 3.873 15.105 1.00 92.31 86 HIS A N 1
ATOM 689 C CA . HIS A 1 86 ? -11.517 4.501 13.977 1.00 92.31 86 HIS A CA 1
ATOM 690 C C . HIS A 1 86 ? -12.203 4.064 12.689 1.00 92.31 86 HIS A C 1
ATOM 692 O O . HIS A 1 86 ? -11.835 3.069 12.067 1.00 92.31 86 HIS A O 1
ATOM 698 N N . GLU A 1 87 ? -13.246 4.797 12.316 1.00 90.31 87 GLU A N 1
ATOM 699 C CA . GLU A 1 87 ? -14.013 4.512 11.110 1.00 90.31 87 GLU A CA 1
ATOM 700 C C . GLU A 1 87 ? -13.367 5.156 9.873 1.00 90.31 87 GLU A C 1
ATOM 702 O O . GLU A 1 87 ? -12.821 6.262 9.952 1.00 90.31 87 GLU A O 1
ATOM 707 N N . PRO A 1 88 ? -13.428 4.500 8.701 1.00 89.75 88 PRO A N 1
ATOM 708 C CA . PRO A 1 88 ? -12.987 5.118 7.461 1.00 89.75 88 PRO A CA 1
ATOM 709 C C . PRO A 1 88 ? -13.846 6.348 7.147 1.00 89.75 88 PRO A C 1
ATOM 711 O O . PRO A 1 88 ? -15.073 6.290 7.199 1.00 89.75 88 PRO A O 1
ATOM 714 N N . ILE A 1 89 ? -13.201 7.438 6.723 1.00 92.75 89 ILE A N 1
ATOM 715 C CA . ILE A 1 89 ? -13.885 8.707 6.416 1.00 92.75 89 ILE A CA 1
ATOM 716 C C . ILE A 1 89 ? -14.889 8.595 5.252 1.00 92.75 89 ILE A C 1
ATOM 718 O O . ILE A 1 89 ? -15.801 9.408 5.122 1.00 92.75 89 ILE A O 1
ATOM 722 N N . GLY A 1 90 ? -14.728 7.584 4.394 1.00 90.12 90 GLY A N 1
ATOM 723 C CA . GLY A 1 90 ? -15.547 7.361 3.209 1.00 90.12 90 GLY A CA 1
ATOM 724 C C . GLY A 1 90 ? -14.775 7.642 1.924 1.00 90.12 90 GLY A C 1
ATOM 725 O O . GLY A 1 90 ? -13.743 7.027 1.671 1.00 90.12 90 GLY A O 1
ATOM 726 N N . VAL A 1 91 ? -15.304 8.523 1.076 1.00 93.31 91 VAL A N 1
ATOM 727 C CA . VAL A 1 91 ? -14.692 8.847 -0.222 1.00 93.31 91 VAL A CA 1
ATOM 728 C C . VAL A 1 91 ? -13.509 9.796 -0.021 1.00 93.31 91 VAL A C 1
ATOM 730 O O . VAL A 1 91 ? -13.669 10.852 0.585 1.00 93.31 91 VAL A O 1
ATOM 733 N N . ALA A 1 92 ? -12.346 9.440 -0.574 1.00 92.75 92 ALA A N 1
ATOM 734 C CA . ALA A 1 92 ? -11.138 10.263 -0.568 1.00 92.75 92 ALA A CA 1
ATOM 735 C C . ALA A 1 92 ? -10.673 10.556 -2.005 1.00 92.75 92 ALA A C 1
ATOM 737 O O . ALA A 1 92 ? -10.571 9.641 -2.821 1.00 92.75 92 ALA A O 1
ATOM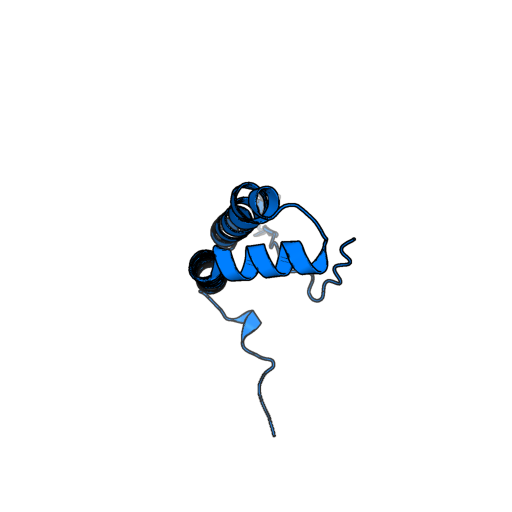 738 N N . GLY A 1 93 ? -10.393 11.826 -2.313 1.00 96.38 93 GLY A N 1
ATOM 739 C CA . GLY A 1 93 ? -9.748 12.238 -3.563 1.00 96.38 93 GLY A CA 1
ATOM 740 C C . GLY A 1 93 ? -8.242 12.376 -3.360 1.00 96.38 93 GLY A C 1
ATOM 741 O O . GLY A 1 93 ? -7.817 13.089 -2.454 1.00 96.38 93 GLY A O 1
ATOM 742 N N . GLN A 1 94 ? -7.443 11.697 -4.182 1.00 96.06 94 GLN A N 1
ATOM 743 C CA . GLN A 1 94 ? -5.980 11.750 -4.130 1.00 96.06 94 GLN A CA 1
ATOM 744 C C . GLN A 1 94 ? -5.453 12.358 -5.433 1.00 96.06 94 GLN A C 1
ATOM 746 O O . GLN A 1 94 ? -5.708 11.821 -6.508 1.00 96.06 94 GLN A O 1
ATOM 751 N N . LEU A 1 95 ? -4.747 13.486 -5.329 1.00 95.50 95 LEU A N 1
ATOM 752 C CA . LEU A 1 95 ? -4.032 14.127 -6.435 1.00 95.50 95 LEU A CA 1
ATOM 753 C C . LEU A 1 95 ? -2.536 13.888 -6.225 1.00 95.50 95 LEU A C 1
ATOM 755 O O . LEU A 1 95 ? -2.019 14.181 -5.147 1.00 95.50 95 LEU A O 1
ATOM 759 N N . VAL A 1 96 ? -1.871 13.337 -7.237 1.00 92.81 96 VAL A N 1
ATOM 760 C CA . VAL A 1 96 ? -0.429 13.057 -7.238 1.00 92.81 96 VAL A CA 1
ATOM 761 C C . VAL A 1 96 ? 0.252 13.905 -8.322 1.00 92.81 96 VAL A C 1
ATOM 763 O O . VAL A 1 96 ? -0.417 14.215 -9.312 1.00 92.81 96 VAL A O 1
ATOM 766 N N . PRO A 1 97 ? 1.502 14.360 -8.098 1.00 89.31 97 PRO A N 1
ATOM 767 C CA . PRO A 1 97 ? 2.251 15.177 -9.053 1.00 89.31 97 PRO A CA 1
ATOM 768 C C . PRO A 1 97 ? 2.661 14.405 -10.309 1.00 89.31 97 PRO A C 1
ATOM 770 O O . PRO A 1 97 ? 2.730 13.157 -10.235 1.00 89.31 97 PRO A O 1
#